Protein AF-A0A5K1DR55-F1 (afdb_monomer_lite)

Secondary structure (DSSP, 8-state):
--------TTEEEEEEEE---SSSSSPPEEEEEEE------GGG---------------------------S-----

InterPro domains:
  IPR000300 Inositol polyphosphate-related phosphatase [PF22669] (1-31)
  IPR036691 Endonuclease/exonuclease/phosphatase superfamily [G3DSA:3.60.10.10] (1-63)
  IPR036691 Endonuclease/exonuclease/phosphatase superfamily [SSF56219] (1-44)
  IPR045849 Inositol polyphosphate 5-phosphatase, plant [PTHR45666] (1-49)

Foldseek 3Di:
DDDDDDDDPQKAWPDKDWAPDPPDPDIDIDTDIGGDDDDDPCPPPPDDDDDDDPPPDPPPPPPPPPPPDDPPDPDDD

Structure (mmCIF, N/CA/C/O backbone):
data_AF-A0A5K1DR55-F1
#
_entry.id   AF-A0A5K1DR55-F1
#
loop_
_atom_site.group_PDB
_atom_site.id
_atom_site.type_symbol
_atom_site.label_atom_id
_atom_site.label_alt_id
_atom_site.label_comp_id
_atom_site.label_asym_id
_atom_site.label_entity_id
_atom_site.label_seq_id
_atom_site.pdbx_PDB_ins_code
_atom_site.Cartn_x
_atom_site.Cartn_y
_atom_site.Cartn_z
_atom_site.occupa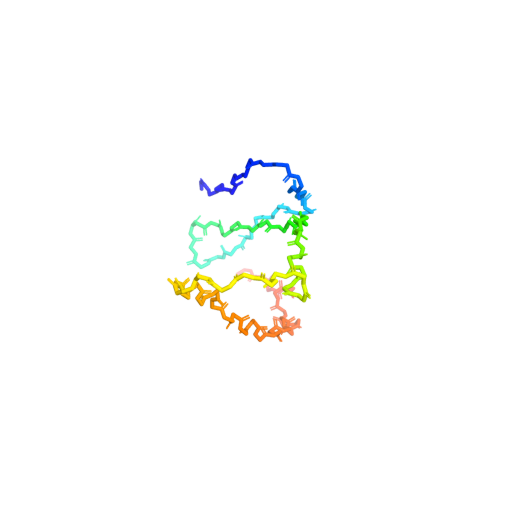ncy
_atom_site.B_iso_or_equiv
_atom_site.auth_seq_id
_atom_site.auth_comp_id
_atom_site.auth_asym_id
_atom_site.auth_atom_id
_atom_site.pdbx_PDB_model_num
ATOM 1 N N . CYS A 1 1 ? 2.557 -3.305 -14.784 1.00 84.69 1 CYS A N 1
ATOM 2 C CA . CYS A 1 1 ? 1.103 -3.012 -14.701 1.00 84.69 1 CYS A CA 1
ATOM 3 C C . CYS A 1 1 ? 0.553 -3.259 -13.296 1.00 84.69 1 CYS A C 1
ATOM 5 O O . CYS A 1 1 ? -0.649 -3.435 -13.106 1.00 84.69 1 CYS A O 1
ATOM 7 N N . ASP A 1 2 ? 1.430 -3.220 -12.302 1.00 89.81 2 ASP A N 1
ATOM 8 C CA . ASP A 1 2 ? 1.197 -3.872 -11.026 1.00 89.81 2 ASP A CA 1
ATOM 9 C C . ASP A 1 2 ? 0.673 -2.843 -10.026 1.00 89.81 2 ASP A C 1
ATOM 11 O O . ASP A 1 2 ? 1.199 -1.728 -9.903 1.00 89.81 2 ASP A O 1
ATOM 15 N N . ARG A 1 3 ? -0.454 -3.177 -9.392 1.00 93.69 3 ARG A N 1
ATOM 16 C CA . ARG A 1 3 ? -1.216 -2.271 -8.529 1.00 93.69 3 ARG A CA 1
ATOM 17 C C . ARG A 1 3 ? -1.607 -2.988 -7.250 1.00 93.69 3 ARG A C 1
ATOM 19 O O . ARG A 1 3 ? -2.105 -4.107 -7.305 1.00 93.69 3 ARG A O 1
ATOM 26 N N . ILE A 1 4 ? -1.437 -2.301 -6.127 1.00 94.88 4 ILE A N 1
ATOM 27 C CA . ILE A 1 4 ? -1.916 -2.740 -4.815 1.00 94.88 4 ILE A CA 1
ATOM 28 C C . ILE A 1 4 ? -3.087 -1.829 -4.445 1.00 94.88 4 ILE A C 1
ATOM 30 O O . ILE A 1 4 ? -2.936 -0.610 -4.427 1.00 94.88 4 ILE A O 1
ATOM 34 N N . LEU A 1 5 ? -4.258 -2.416 -4.201 1.00 96.00 5 LEU A N 1
ATOM 35 C CA . LEU A 1 5 ? -5.496 -1.709 -3.863 1.00 96.00 5 LEU A CA 1
ATOM 36 C C . LEU A 1 5 ? -5.995 -2.188 -2.497 1.00 96.00 5 LEU A C 1
ATOM 38 O O . LEU A 1 5 ? -5.879 -3.369 -2.179 1.00 96.00 5 LEU A O 1
ATOM 42 N N . TRP A 1 6 ? -6.588 -1.293 -1.709 1.00 95.00 6 TRP A N 1
ATOM 43 C CA . TRP A 1 6 ? -7.209 -1.622 -0.423 1.00 95.00 6 TRP A CA 1
ATOM 44 C C . TRP A 1 6 ? -8.472 -0.785 -0.207 1.00 95.00 6 TRP A C 1
ATOM 46 O O . TRP A 1 6 ? -8.633 0.304 -0.761 1.00 95.00 6 TRP A O 1
ATOM 56 N N . LYS A 1 7 ? -9.388 -1.308 0.610 1.00 94.19 7 LYS A N 1
ATOM 57 C CA . LYS A 1 7 ? -10.616 -0.633 1.037 1.00 94.19 7 LYS A CA 1
ATOM 58 C C . LYS A 1 7 ? -10.982 -1.132 2.429 1.00 94.19 7 LYS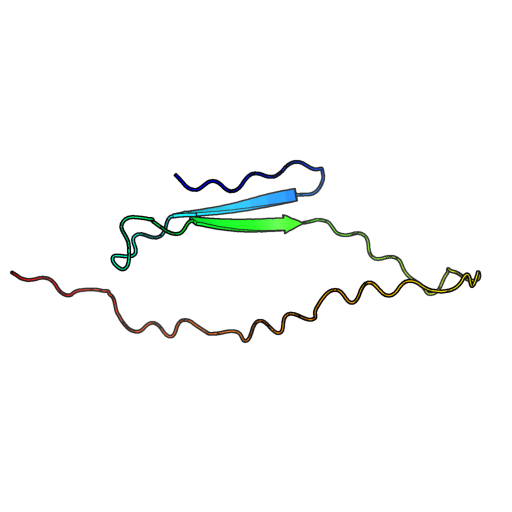 A C 1
ATOM 60 O O . LYS A 1 7 ? -11.042 -2.335 2.652 1.00 94.19 7 LYS A O 1
ATOM 65 N N . GLY A 1 8 ? -11.261 -0.219 3.347 1.00 92.62 8 GLY A N 1
ATOM 66 C CA . GLY A 1 8 ? -11.619 -0.553 4.723 1.00 92.62 8 GLY A CA 1
ATOM 67 C C . GLY A 1 8 ? -11.376 0.627 5.653 1.00 92.62 8 GLY A C 1
ATOM 68 O O . GLY A 1 8 ? -10.640 1.549 5.306 1.00 92.62 8 GLY A O 1
ATOM 69 N N . LYS A 1 9 ? -12.021 0.617 6.821 1.00 91.56 9 LYS A N 1
ATOM 70 C CA . LYS A 1 9 ? -11.739 1.591 7.885 1.00 91.56 9 LYS A CA 1
ATOM 71 C C . LYS A 1 9 ? -10.501 1.144 8.662 1.00 91.56 9 LYS A C 1
ATOM 73 O O . LYS A 1 9 ? -10.243 -0.051 8.751 1.00 91.56 9 LYS A O 1
ATOM 78 N N . GLY A 1 10 ? -9.746 2.100 9.200 1.00 92.06 10 GLY A N 1
ATOM 79 C CA . GLY A 1 10 ? -8.549 1.814 9.996 1.00 92.06 10 GLY A CA 1
ATOM 80 C C . GLY A 1 10 ? -7.341 1.323 9.191 1.00 92.06 10 GLY A C 1
ATOM 81 O O . GLY A 1 10 ? -6.378 0.877 9.800 1.00 92.06 10 GLY A O 1
ATOM 82 N N . ILE A 1 11 ? -7.368 1.400 7.852 1.00 95.50 11 ILE A N 1
ATOM 83 C CA . ILE A 1 11 ? -6.218 1.102 6.985 1.00 95.50 11 ILE A CA 1
ATOM 84 C C . ILE A 1 11 ? -5.645 2.422 6.468 1.00 95.50 11 ILE A C 1
ATOM 86 O O . ILE A 1 11 ? -6.303 3.133 5.705 1.00 95.50 11 ILE A O 1
ATOM 90 N N . HIS A 1 12 ? -4.408 2.728 6.846 1.00 95.25 12 HIS A N 1
ATOM 91 C CA . HIS A 1 12 ? -3.692 3.927 6.423 1.00 95.25 12 HIS A CA 1
ATOM 92 C C . HIS A 1 12 ? -2.440 3.535 5.644 1.00 95.25 12 HIS A C 1
ATOM 94 O O . HIS A 1 12 ? -1.548 2.884 6.180 1.00 95.25 12 HIS A O 1
ATOM 100 N N . GLN A 1 13 ? -2.357 3.935 4.378 1.00 96.19 13 GLN A N 1
ATOM 101 C CA . GLN A 1 13 ? -1.157 3.727 3.572 1.00 96.19 13 GLN A CA 1
ATOM 102 C C . GLN A 1 13 ? -0.052 4.686 4.029 1.00 96.19 13 GLN A C 1
ATOM 104 O O . GLN A 1 13 ? -0.235 5.900 4.011 1.00 96.19 13 GLN A O 1
ATOM 109 N N . ILE A 1 14 ? 1.094 4.129 4.413 1.00 96.88 14 ILE A N 1
ATOM 110 C CA . ILE A 1 14 ? 2.294 4.869 4.814 1.00 96.88 14 ILE A CA 1
ATOM 111 C C . ILE A 1 14 ? 3.176 5.141 3.593 1.00 96.88 14 ILE A C 1
ATOM 113 O O . ILE A 1 14 ? 3.666 6.252 3.414 1.00 96.88 14 ILE A O 1
ATOM 117 N N . SER A 1 15 ? 3.381 4.141 2.735 1.00 95.25 15 SER A N 1
ATOM 118 C CA . SER A 1 15 ? 4.199 4.296 1.530 1.00 95.25 15 SER A CA 1
ATOM 119 C C . SER A 1 15 ? 3.701 3.407 0.398 1.00 95.25 15 SER A C 1
ATOM 121 O O . SER A 1 15 ? 3.023 2.407 0.624 1.00 95.25 15 SER A O 1
ATOM 123 N N . TYR A 1 16 ? 4.004 3.808 -0.834 1.00 96.19 16 TYR A N 1
ATOM 124 C CA . TYR A 1 16 ? 3.769 3.027 -2.045 1.00 96.19 16 TYR A CA 1
ATOM 125 C C . TYR A 1 16 ? 4.924 3.291 -2.998 1.00 96.19 16 TYR A C 1
ATOM 127 O O . TYR A 1 16 ? 5.159 4.435 -3.387 1.00 96.19 16 TYR A O 1
ATOM 135 N N . GLY A 1 17 ? 5.666 2.242 -3.330 1.00 93.12 17 GLY A N 1
ATOM 136 C CA . GLY A 1 17 ? 6.908 2.322 -4.081 1.00 93.12 17 GLY A CA 1
ATOM 137 C C . GLY A 1 17 ? 6.923 1.357 -5.254 1.00 93.12 17 GLY A C 1
ATOM 138 O O . GLY A 1 17 ? 6.279 0.308 -5.234 1.00 93.12 17 GLY A O 1
ATOM 139 N N . ARG A 1 18 ? 7.677 1.724 -6.287 1.00 92.31 18 ARG A N 1
ATOM 140 C CA . ARG A 1 18 ? 8.014 0.846 -7.408 1.00 92.31 18 ARG A CA 1
ATOM 141 C C . ARG A 1 18 ? 9.527 0.707 -7.462 1.00 92.31 18 ARG A C 1
ATOM 143 O O . ARG A 1 18 ? 10.230 1.705 -7.331 1.00 92.31 18 ARG A O 1
ATOM 150 N N . TRP A 1 19 ? 10.010 -0.515 -7.636 1.00 89.50 19 TRP A N 1
ATOM 151 C CA . TRP A 1 19 ? 11.433 -0.825 -7.673 1.00 89.50 19 TRP A CA 1
ATOM 152 C C . TRP A 1 19 ? 11.905 -1.061 -9.102 1.00 89.50 19 TRP A C 1
ATOM 154 O O . TRP A 1 19 ? 11.381 -1.912 -9.817 1.00 89.50 19 TRP A O 1
ATOM 164 N N . GLU A 1 20 ? 12.953 -0.342 -9.494 1.00 85.00 20 GLU A N 1
ATOM 165 C CA . GLU A 1 20 ? 13.578 -0.431 -10.815 1.00 85.00 20 GLU A CA 1
ATOM 166 C C . GLU A 1 20 ? 14.582 -1.595 -10.883 1.00 85.00 20 GLU A C 1
ATOM 168 O O . GLU A 1 20 ? 15.782 -1.407 -11.083 1.00 85.00 20 GLU A O 1
ATOM 173 N N . SER A 1 21 ? 14.097 -2.822 -10.673 1.00 84.31 21 SER A N 1
ATOM 174 C CA . SER A 1 21 ? 14.908 -4.027 -10.881 1.00 84.31 21 SER A CA 1
ATOM 175 C C . SER A 1 21 ? 15.115 -4.294 -12.373 1.00 84.31 21 SER A C 1
ATOM 177 O O . SER A 1 21 ? 14.187 -4.161 -13.170 1.00 84.31 21 SER A O 1
ATOM 179 N N . LYS A 1 22 ? 16.329 -4.718 -12.746 1.00 83.31 22 LYS A N 1
ATOM 180 C CA . LYS A 1 22 ? 16.695 -5.105 -14.122 1.00 83.31 22 LYS A CA 1
ATOM 181 C C . LYS A 1 22 ? 16.513 -6.600 -14.408 1.00 83.31 22 LYS A C 1
ATOM 183 O O . LYS A 1 22 ? 16.848 -7.045 -15.499 1.00 83.31 22 LYS A O 1
ATOM 188 N N . PHE A 1 23 ? 16.020 -7.374 -13.441 1.00 82.88 23 PHE A N 1
ATOM 189 C CA . PHE A 1 23 ? 15.898 -8.831 -13.573 1.00 82.88 23 PHE A CA 1
ATOM 190 C C . PHE A 1 23 ? 14.746 -9.255 -14.503 1.00 82.88 23 PHE A C 1
ATOM 192 O O . PHE A 1 23 ? 14.777 -10.333 -15.083 1.00 82.88 23 PHE A O 1
ATOM 199 N N . SER A 1 24 ? 13.738 -8.395 -14.659 1.00 83.56 24 SER A N 1
ATOM 200 C CA . SER A 1 24 ? 12.618 -8.545 -15.589 1.00 83.56 24 SER A CA 1
ATOM 201 C C . SER A 1 24 ? 12.145 -7.152 -16.029 1.00 83.56 24 SER A C 1
ATOM 203 O O . SER A 1 24 ? 12.418 -6.133 -15.387 1.00 83.56 24 SER A O 1
ATOM 205 N N . ASP A 1 25 ? 11.459 -7.102 -17.160 1.00 84.94 25 ASP A N 1
ATOM 206 C CA . ASP A 1 25 ? 10.656 -5.981 -17.649 1.00 84.94 25 ASP A CA 1
ATOM 207 C C . ASP A 1 25 ? 9.486 -5.619 -16.715 1.00 84.94 25 ASP A C 1
ATOM 209 O O . ASP A 1 25 ? 9.029 -4.473 -16.706 1.00 84.94 25 ASP A O 1
ATOM 213 N N . HIS A 1 26 ? 9.049 -6.554 -15.869 1.00 88.69 26 HIS A N 1
ATOM 214 C CA . HIS A 1 26 ? 8.134 -6.271 -14.773 1.00 88.69 26 HIS A CA 1
ATOM 215 C C . HIS A 1 26 ? 8.880 -5.666 -13.579 1.00 88.69 26 HIS A C 1
ATOM 217 O O . HIS A 1 26 ? 9.821 -6.239 -13.027 1.00 88.69 26 HIS A O 1
ATOM 223 N N . ARG A 1 27 ? 8.425 -4.481 -13.157 1.00 87.56 27 ARG A N 1
ATOM 224 C CA . ARG A 1 27 ? 8.966 -3.762 -12.001 1.00 87.56 27 ARG A CA 1
ATOM 225 C C . ARG A 1 27 ? 8.182 -4.117 -10.737 1.00 87.56 27 ARG A C 1
ATOM 227 O O . ARG A 1 27 ? 6.971 -3.888 -10.718 1.00 87.56 27 ARG A O 1
ATOM 234 N N . PRO A 1 28 ? 8.829 -4.642 -9.681 1.00 92.31 28 PRO A N 1
ATOM 235 C CA . PRO A 1 28 ? 8.140 -4.940 -8.433 1.00 92.31 28 PRO A CA 1
ATOM 236 C C . PRO A 1 28 ? 7.546 -3.679 -7.795 1.00 92.31 28 PRO A C 1
ATOM 238 O O . PRO A 1 28 ? 8.114 -2.589 -7.872 1.00 92.31 28 PRO A O 1
ATOM 241 N N . VAL A 1 29 ? 6.396 -3.840 -7.144 1.00 94.75 29 VAL A N 1
ATOM 242 C CA . VAL A 1 29 ? 5.661 -2.767 -6.463 1.00 94.75 29 VAL A CA 1
ATOM 243 C C . VAL A 1 29 ? 5.407 -3.191 -5.023 1.00 94.75 29 VAL A C 1
ATOM 245 O O . VAL A 1 29 ? 5.041 -4.338 -4.776 1.00 94.75 29 VAL A O 1
ATOM 248 N N . SER A 1 30 ? 5.597 -2.276 -4.078 1.00 94.81 30 SER A N 1
ATOM 249 C CA . SER A 1 30 ? 5.371 -2.508 -2.651 1.00 94.81 30 SER A CA 1
ATOM 250 C C . SER A 1 30 ? 4.555 -1.375 -2.038 1.00 94.81 30 SER A C 1
ATOM 252 O O . SER A 1 30 ? 4.556 -0.245 -2.529 1.00 94.81 30 SER A O 1
ATOM 254 N N . ALA A 1 31 ? 3.841 -1.676 -0.957 1.00 95.81 31 ALA A N 1
ATOM 255 C CA . ALA A 1 31 ? 3.118 -0.683 -0.180 1.00 95.81 31 ALA A CA 1
ATOM 256 C C . ALA A 1 31 ? 3.165 -1.048 1.305 1.00 95.81 31 ALA A C 1
ATOM 258 O O . ALA A 1 31 ? 3.039 -2.219 1.661 1.00 95.81 31 ALA A O 1
ATOM 259 N N . LEU A 1 32 ? 3.357 -0.044 2.158 1.00 96.81 32 LEU A N 1
ATOM 260 C CA . LEU A 1 32 ? 3.363 -0.186 3.611 1.00 96.81 32 LEU A CA 1
ATOM 261 C C . LEU A 1 32 ? 2.075 0.406 4.179 1.00 96.81 32 LEU A C 1
ATOM 263 O O . LEU A 1 32 ? 1.682 1.505 3.788 1.00 96.81 32 LEU A O 1
ATOM 267 N N . PHE A 1 33 ? 1.451 -0.288 5.130 1.00 97.06 33 PHE A N 1
ATOM 268 C CA . PHE A 1 33 ? 0.197 0.132 5.753 1.00 97.06 33 PHE A CA 1
ATOM 269 C C . PHE A 1 33 ? 0.294 0.093 7.277 1.00 97.06 33 PHE A C 1
ATOM 271 O O . PHE A 1 33 ? 0.841 -0.849 7.843 1.00 97.06 33 PHE A O 1
ATOM 278 N N . SER A 1 34 ? -0.297 1.089 7.930 1.00 94.56 34 SER A N 1
ATOM 279 C CA . SER A 1 34 ? -0.719 1.001 9.326 1.00 94.56 34 SER A CA 1
ATOM 280 C C . SER A 1 34 ? -2.158 0.495 9.362 1.00 94.56 34 SER A C 1
ATOM 282 O O . SER A 1 34 ? -3.011 1.018 8.638 1.00 94.56 34 SER A O 1
ATOM 284 N N . VAL A 1 35 ? -2.425 -0.524 10.178 1.00 94.94 35 VAL A N 1
ATOM 285 C CA . VAL A 1 35 ? -3.757 -1.123 10.315 1.00 94.94 35 VAL A CA 1
ATOM 286 C C . VAL A 1 35 ? -4.160 -1.131 11.780 1.00 94.94 35 VAL A C 1
ATOM 288 O O . VAL A 1 35 ? -3.448 -1.671 12.625 1.00 94.94 35 VAL A O 1
ATOM 291 N N . GLN A 1 36 ? -5.316 -0.545 12.078 1.00 92.44 36 GLN A N 1
ATOM 292 C CA . GLN A 1 36 ? -5.920 -0.630 13.400 1.00 92.44 36 GLN A CA 1
ATOM 293 C C . GLN A 1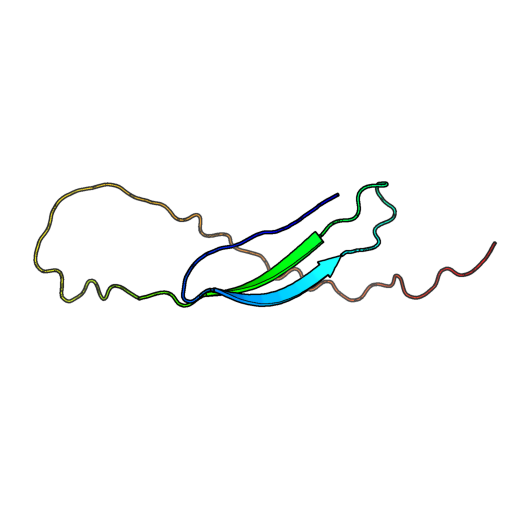 36 ? -6.495 -2.038 13.606 1.00 92.44 36 GLN A C 1
ATOM 295 O O . GLN A 1 36 ? -7.343 -2.482 12.832 1.00 92.44 36 GLN A O 1
ATOM 300 N N . ALA A 1 37 ? -6.028 -2.733 14.644 1.00 86.50 37 ALA A N 1
ATOM 301 C CA . ALA A 1 37 ? -6.499 -4.062 15.016 1.00 86.50 37 ALA A CA 1
ATOM 302 C C . ALA A 1 37 ? -7.026 -4.047 16.454 1.00 86.50 37 ALA A C 1
ATOM 304 O O . ALA A 1 37 ? -6.314 -3.649 17.377 1.00 86.50 37 ALA A O 1
ATOM 305 N N . ASP A 1 38 ? -8.260 -4.509 16.640 1.00 85.88 38 ASP A N 1
ATOM 306 C CA . ASP A 1 38 ? -8.833 -4.687 17.969 1.00 85.88 38 ASP A CA 1
ATOM 307 C C . ASP A 1 38 ? -8.305 -5.986 18.586 1.00 85.88 38 ASP A C 1
ATOM 309 O O . ASP A 1 38 ? -8.429 -7.074 18.014 1.00 85.88 38 ASP A O 1
ATOM 313 N N . THR A 1 39 ? -7.722 -5.896 19.779 1.00 79.75 39 THR A N 1
ATOM 314 C CA . THR A 1 39 ? -7.318 -7.072 20.549 1.00 79.75 39 THR A CA 1
ATOM 315 C C . THR A 1 39 ? -8.501 -7.577 21.369 1.00 79.75 39 THR A C 1
ATOM 317 O O . THR A 1 39 ? -8.981 -6.931 22.301 1.00 79.75 39 THR A O 1
ATOM 320 N N . ILE A 1 40 ? -8.990 -8.775 21.045 1.00 78.12 40 ILE A N 1
ATOM 321 C CA . ILE A 1 40 ? -10.004 -9.440 21.866 1.00 78.12 40 ILE A CA 1
ATOM 322 C C . ILE A 1 40 ? -9.308 -9.971 23.124 1.00 78.12 40 ILE A C 1
ATOM 324 O O . ILE A 1 40 ? -8.634 -11.003 23.087 1.00 78.12 40 ILE A O 1
ATOM 328 N N . ASN A 1 41 ? -9.477 -9.278 24.252 1.00 71.12 41 ASN A N 1
ATOM 329 C CA . ASN A 1 41 ? -9.064 -9.780 25.561 1.00 71.12 41 ASN A CA 1
ATOM 330 C C . ASN A 1 41 ? -9.873 -11.041 25.906 1.00 71.12 41 ASN A C 1
ATOM 332 O O . ASN A 1 41 ? -11.020 -10.973 26.349 1.00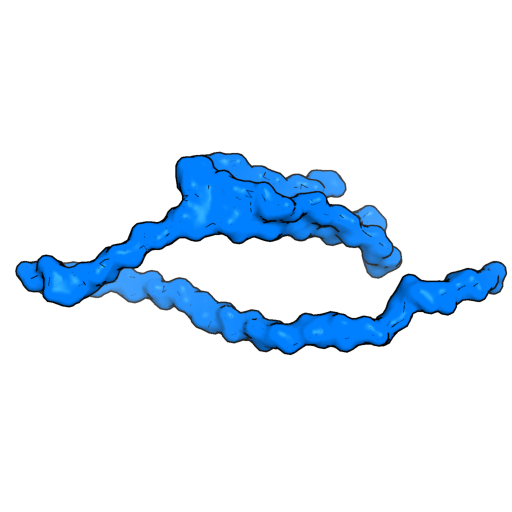 71.12 41 ASN A O 1
ATOM 336 N N . ARG A 1 42 ? -9.262 -12.214 25.702 1.00 63.50 42 ARG A N 1
ATOM 337 C CA . ARG A 1 42 ? -9.870 -13.526 25.986 1.00 63.50 42 ARG A CA 1
ATOM 338 C C . ARG A 1 42 ? -10.172 -13.758 27.471 1.00 63.50 42 ARG A C 1
ATOM 340 O O . ARG A 1 42 ? -10.949 -14.648 27.785 1.00 63.50 42 ARG A O 1
ATOM 347 N N . THR A 1 43 ? -9.629 -12.944 28.375 1.00 60.72 43 THR A N 1
ATOM 348 C CA . THR A 1 43 ? -9.816 -13.072 29.831 1.00 60.72 43 THR A CA 1
ATOM 349 C C . THR A 1 43 ? -11.214 -12.687 30.328 1.00 60.72 43 THR A C 1
ATOM 351 O O . THR A 1 43 ? -11.498 -12.869 31.506 1.00 60.72 43 THR A O 1
ATOM 354 N N . ARG A 1 44 ? -12.113 -12.199 29.457 1.00 56.16 44 ARG A N 1
ATOM 355 C CA . ARG A 1 44 ? -13.534 -11.957 29.787 1.00 56.16 44 ARG A CA 1
ATOM 356 C C . ARG A 1 44 ? -14.513 -12.851 29.011 1.00 56.16 44 ARG A C 1
ATOM 358 O O . ARG A 1 44 ? -15.724 -12.681 29.127 1.00 56.16 44 ARG A O 1
ATOM 365 N N . LEU A 1 45 ? -14.019 -13.808 28.224 1.00 56.22 45 LEU A N 1
ATOM 366 C CA . LEU A 1 45 ? -14.861 -14.769 27.504 1.00 56.22 45 LEU A CA 1
ATOM 367 C C . LEU A 1 45 ? -15.020 -16.055 28.321 1.00 56.22 45 LEU A C 1
ATOM 369 O O . LEU A 1 45 ? -14.578 -17.130 27.934 1.00 56.22 45 LEU A O 1
ATOM 373 N N . GLU A 1 46 ? -15.711 -15.936 29.450 1.00 52.97 46 GLU A N 1
ATOM 374 C CA . GLU A 1 46 ? -16.317 -17.057 30.178 1.00 52.97 46 GLU A CA 1
ATOM 375 C C . GLU A 1 46 ? -17.509 -17.613 29.373 1.00 52.97 46 GLU A C 1
ATOM 377 O O . GLU A 1 46 ? -18.647 -17.477 29.808 1.00 52.97 46 GLU A O 1
ATOM 382 N N . LYS A 1 47 ? -17.281 -18.166 28.168 1.00 48.88 47 LYS A N 1
ATOM 383 C CA . LYS A 1 47 ? -18.189 -19.105 27.465 1.00 48.88 47 LYS A CA 1
ATOM 384 C C . LYS A 1 47 ? -17.381 -19.972 26.484 1.00 48.88 47 LYS A C 1
ATOM 386 O O . LYS A 1 47 ? -16.925 -19.448 25.466 1.00 48.88 47 LYS A O 1
ATOM 391 N N . PRO A 1 48 ? -17.214 -21.284 26.728 1.00 51.09 48 PRO A N 1
ATOM 392 C CA . PRO A 1 48 ? -16.545 -22.170 25.790 1.00 51.09 48 PRO A CA 1
ATOM 393 C C . PRO A 1 48 ? -17.535 -22.639 24.716 1.00 51.09 48 PRO A C 1
ATOM 395 O O . PRO A 1 48 ? -18.520 -23.308 25.015 1.00 51.09 48 PRO A O 1
ATOM 398 N N . CYS 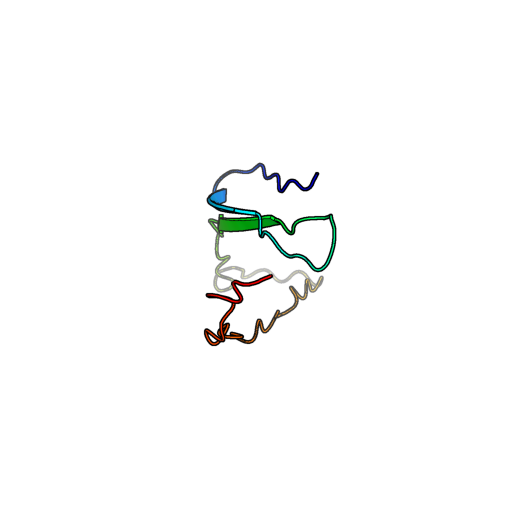A 1 49 ? -17.250 -22.346 23.449 1.00 40.94 49 CYS A N 1
ATOM 399 C CA . CYS A 1 49 ? -17.732 -23.164 22.335 1.00 40.94 49 CYS A CA 1
ATOM 400 C C . CYS A 1 49 ? -16.627 -23.323 21.275 1.00 40.94 49 CYS A C 1
ATOM 402 O O . CYS A 1 49 ? -16.407 -22.490 20.407 1.00 40.94 49 CYS A O 1
ATOM 404 N N . ILE A 1 50 ? -15.846 -24.381 21.488 1.00 51.44 50 ILE A N 1
ATOM 405 C CA . ILE A 1 50 ? -15.400 -25.399 20.524 1.00 51.44 50 ILE A CA 1
ATOM 406 C C . ILE A 1 50 ? -15.128 -24.935 19.072 1.00 51.44 50 ILE A C 1
ATOM 408 O O . ILE A 1 50 ? -16.007 -24.902 18.222 1.00 51.44 50 ILE A O 1
ATOM 412 N N . THR A 1 51 ? -13.827 -24.743 18.827 1.00 45.31 51 THR A N 1
ATOM 413 C CA . THR A 1 51 ? -13.041 -25.289 17.700 1.00 45.31 51 THR A CA 1
ATOM 414 C C . THR A 1 51 ? -13.192 -24.694 16.298 1.00 45.31 51 THR A C 1
ATOM 416 O O . THR A 1 51 ? -14.114 -24.988 15.548 1.00 45.31 51 THR A O 1
ATOM 419 N N . GLY A 1 52 ? -12.122 -24.010 15.881 1.00 42.00 52 GLY A N 1
ATOM 420 C CA . GLY A 1 52 ? -11.778 -23.748 14.486 1.00 42.00 52 GLY A CA 1
ATOM 421 C C . GLY A 1 52 ? -10.491 -22.930 14.393 1.00 42.00 52 GLY A C 1
ATOM 422 O O . GLY A 1 52 ? -10.537 -21.722 14.200 1.00 42.00 52 GLY A O 1
ATOM 423 N N . ASN A 1 53 ? -9.344 -23.575 14.613 1.00 51.72 53 ASN A N 1
ATOM 424 C CA . ASN A 1 53 ? -8.011 -22.968 14.588 1.00 51.72 53 ASN A CA 1
ATOM 425 C C . ASN A 1 53 ? -7.737 -22.228 13.266 1.00 51.72 53 ASN A C 1
ATOM 427 O O . ASN A 1 53 ? -7.418 -22.863 12.264 1.00 51.72 53 ASN A O 1
ATOM 431 N N . VAL A 1 54 ? -7.747 -20.894 13.270 1.00 49.38 54 VAL A N 1
ATOM 432 C CA . VAL A 1 54 ? -6.976 -20.141 12.274 1.00 49.38 54 VAL A CA 1
ATOM 433 C C . VAL A 1 54 ? -5.573 -20.011 12.841 1.00 49.38 54 VAL A C 1
ATOM 435 O O . VAL A 1 54 ? -5.277 -19.113 13.629 1.00 49.38 54 VAL A O 1
ATOM 438 N N . ALA A 1 55 ? -4.709 -20.954 12.471 1.00 51.16 55 ALA A N 1
ATOM 439 C CA . ALA A 1 55 ? -3.279 -20.716 12.516 1.00 51.16 55 ALA A CA 1
ATOM 440 C C . ALA A 1 55 ? -2.996 -19.580 11.524 1.00 51.16 55 ALA A C 1
ATOM 442 O O . ALA A 1 55 ? -2.808 -19.808 10.331 1.00 51.16 55 ALA A O 1
ATOM 443 N N . CYS A 1 56 ? -3.032 -18.336 12.004 1.00 47.78 56 CYS A N 1
ATOM 444 C CA . CYS A 1 56 ? -2.377 -17.248 11.301 1.00 47.78 56 CYS A CA 1
ATOM 445 C C . CYS A 1 56 ? -0.897 -17.607 11.336 1.00 47.78 56 CYS A C 1
ATOM 447 O O . CYS A 1 56 ? -0.294 -17.598 12.411 1.00 47.78 56 CYS A O 1
ATOM 449 N N . GLY A 1 57 ? -0.369 -18.040 10.189 1.00 43.56 57 GLY A N 1
ATOM 450 C CA . GLY A 1 57 ? 1.024 -18.425 10.042 1.00 43.56 57 GLY A CA 1
ATOM 451 C C . GLY A 1 57 ? 1.896 -17.387 10.728 1.00 43.56 57 GLY A C 1
ATOM 452 O O . GLY A 1 57 ? 1.805 -16.193 10.443 1.00 43.56 57 GLY A O 1
ATOM 453 N N . ARG A 1 58 ? 2.687 -17.845 11.695 1.00 43.34 58 ARG A N 1
ATOM 454 C CA . ARG A 1 58 ? 3.739 -17.044 12.297 1.00 43.34 58 ARG A CA 1
ATOM 455 C C . ARG A 1 58 ? 4.784 -16.896 11.198 1.00 43.34 58 ARG A C 1
ATOM 457 O O . ARG A 1 58 ? 5.595 -17.791 10.991 1.00 43.34 58 ARG A O 1
ATOM 464 N N . VAL A 1 59 ? 4.660 -15.840 10.400 1.00 46.47 59 VAL A N 1
ATOM 465 C CA . VAL A 1 59 ? 5.706 -15.468 9.457 1.00 46.47 59 VAL A CA 1
ATOM 466 C C . VAL A 1 59 ? 6.801 -14.874 10.325 1.00 46.47 59 VAL A C 1
ATOM 468 O O . VAL A 1 59 ? 6.730 -13.714 10.725 1.00 46.47 59 VAL A O 1
ATOM 471 N N . GLU A 1 60 ? 7.766 -15.709 10.694 1.00 39.94 60 GLU A N 1
ATOM 472 C CA . GLU A 1 60 ? 9.086 -15.242 11.097 1.00 39.94 60 GLU A CA 1
ATOM 473 C C . GLU A 1 60 ? 9.661 -14.572 9.844 1.00 39.94 60 GLU A C 1
ATOM 475 O O . GLU A 1 60 ? 10.258 -15.215 8.986 1.00 39.94 60 GLU A O 1
ATOM 480 N N . ALA A 1 61 ? 9.362 -13.286 9.661 1.00 46.06 61 ALA A N 1
ATOM 481 C CA . ALA A 1 61 ? 10.157 -12.466 8.774 1.00 46.06 61 ALA A CA 1
ATOM 482 C C . ALA A 1 61 ? 11.467 -12.266 9.525 1.00 46.06 61 ALA A C 1
ATOM 484 O O . ALA A 1 61 ? 11.566 -11.405 10.399 1.00 46.06 61 ALA A O 1
ATOM 485 N N . GLU A 1 62 ? 12.438 -13.132 9.252 1.00 51.22 62 GLU A N 1
ATOM 486 C CA . GLU A 1 62 ? 13.818 -12.816 9.569 1.00 51.22 62 GLU A CA 1
ATOM 487 C C . GLU A 1 62 ? 14.095 -11.412 9.020 1.00 51.22 62 GLU A C 1
ATOM 489 O O . GLU A 1 62 ? 13.813 -11.112 7.856 1.00 51.22 62 GLU A O 1
ATOM 494 N N . GLU A 1 63 ? 14.539 -10.514 9.901 1.00 45.16 63 GLU A N 1
ATOM 495 C CA . GLU A 1 63 ? 15.008 -9.188 9.532 1.00 45.16 63 GLU A CA 1
ATOM 496 C C . GLU A 1 63 ? 16.266 -9.391 8.695 1.00 45.16 63 GLU A C 1
ATOM 498 O O . GLU A 1 63 ? 17.397 -9.347 9.179 1.00 45.16 63 GLU A O 1
ATOM 503 N N . LEU A 1 64 ? 16.069 -9.663 7.409 1.00 41.97 64 LEU A N 1
ATOM 504 C CA . LEU A 1 64 ? 17.120 -9.553 6.429 1.00 41.97 64 LEU A CA 1
ATOM 505 C C . LEU A 1 64 ? 17.306 -8.053 6.249 1.00 41.97 64 LEU A C 1
ATOM 507 O O . LEU A 1 64 ? 16.745 -7.430 5.346 1.00 41.97 64 LEU A O 1
ATOM 511 N N . LEU A 1 65 ? 18.059 -7.464 7.186 1.00 42.50 65 LEU A N 1
ATOM 512 C CA . LEU A 1 65 ? 18.819 -6.252 6.954 1.00 42.50 65 LEU A CA 1
ATOM 513 C C . LEU A 1 65 ? 19.383 -6.428 5.547 1.00 42.50 65 LEU A C 1
ATOM 515 O O . LEU A 1 65 ? 20.276 -7.253 5.330 1.00 42.50 65 LEU A O 1
ATOM 519 N N . MET A 1 66 ? 18.824 -5.698 4.578 1.00 40.84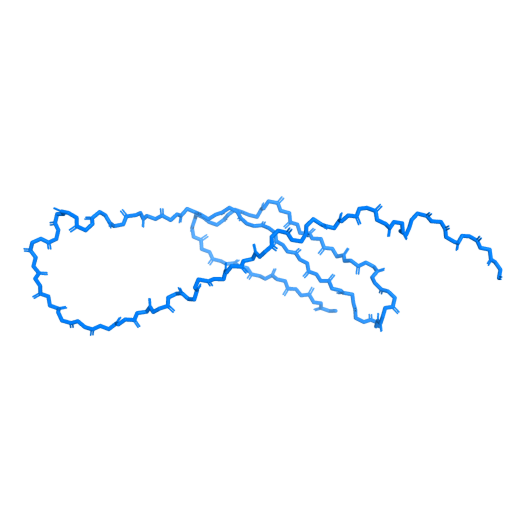 66 MET A N 1
ATOM 520 C CA . MET A 1 66 ? 19.517 -5.413 3.334 1.00 40.84 66 MET A CA 1
ATOM 521 C C . MET A 1 66 ? 20.758 -4.661 3.781 1.00 40.84 66 MET A C 1
ATOM 523 O O . MET A 1 66 ? 20.768 -3.436 3.907 1.00 40.84 66 MET A O 1
ATOM 527 N N . ARG A 1 67 ? 21.789 -5.434 4.126 1.00 40.59 67 ARG A N 1
ATOM 528 C CA . ARG A 1 67 ? 23.135 -4.949 4.310 1.00 40.59 67 ARG A CA 1
ATOM 529 C C . ARG A 1 67 ? 23.402 -4.212 3.017 1.00 40.59 67 ARG A C 1
ATOM 531 O O . ARG A 1 67 ? 23.247 -4.770 1.932 1.00 40.59 67 ARG A O 1
ATOM 538 N N . SER A 1 68 ? 23.633 -2.920 3.160 1.00 44.78 68 SER A N 1
ATOM 539 C CA . SER A 1 68 ? 23.888 -1.980 2.090 1.00 44.78 68 SER A CA 1
ATOM 540 C C . SER A 1 68 ? 25.128 -2.423 1.317 1.00 44.78 68 SER A C 1
ATOM 542 O O . SER A 1 68 ? 26.221 -1.913 1.537 1.00 44.78 68 SER A O 1
ATOM 544 N N . GLU A 1 69 ? 24.980 -3.390 0.426 1.00 44.47 69 GLU A N 1
ATOM 545 C CA . GLU A 1 69 ? 25.999 -3.777 -0.534 1.00 44.47 69 GLU A CA 1
ATOM 546 C C . GLU A 1 69 ? 25.493 -3.354 -1.908 1.00 44.47 69 GLU A C 1
ATOM 548 O O . GLU A 1 69 ? 24.875 -4.088 -2.666 1.00 44.47 69 GLU A O 1
ATOM 553 N N . SER A 1 70 ? 25.717 -2.059 -2.134 1.00 47.22 70 SER A N 1
ATOM 554 C CA . SER A 1 70 ? 26.079 -1.449 -3.407 1.00 47.22 70 SER A CA 1
ATOM 555 C C . SER A 1 70 ? 25.307 -1.900 -4.654 1.00 47.22 70 SER A C 1
ATOM 557 O O . SER A 1 70 ? 25.704 -2.794 -5.392 1.00 47.22 70 SER A O 1
ATOM 559 N N . CYS A 1 71 ? 24.293 -1.117 -5.012 1.00 41.06 71 CYS A N 1
ATOM 560 C CA . CYS A 1 71 ? 24.127 -0.716 -6.412 1.00 41.06 71 CYS A CA 1
ATOM 561 C C . CYS A 1 71 ? 24.199 0.812 -6.528 1.00 41.06 71 CYS A C 1
ATOM 563 O O . CYS A 1 71 ? 23.469 1.440 -7.288 1.00 41.06 71 CYS A O 1
ATOM 565 N N . MET A 1 72 ? 25.103 1.425 -5.762 1.00 45.75 72 MET A N 1
ATOM 566 C CA . MET A 1 72 ? 25.611 2.752 -6.086 1.00 45.75 72 MET A CA 1
ATOM 567 C C . MET A 1 72 ? 26.820 2.547 -7.000 1.00 45.75 72 MET A C 1
ATOM 569 O O . MET A 1 72 ? 27.930 2.323 -6.537 1.00 45.75 72 MET A O 1
ATOM 573 N N . GLY A 1 73 ? 26.581 2.612 -8.309 1.00 45.38 73 GLY A N 1
ATOM 574 C CA . GLY A 1 73 ? 27.629 2.882 -9.291 1.00 45.38 73 GLY A CA 1
ATOM 575 C C . GLY A 1 73 ? 28.353 1.671 -9.878 1.00 45.38 73 GLY A C 1
ATOM 576 O O . GLY A 1 73 ? 29.475 1.367 -9.503 1.00 45.38 73 GLY A O 1
ATOM 577 N N . MET A 1 74 ? 27.803 1.119 -10.958 1.00 40.19 74 MET A N 1
ATOM 578 C CA . MET A 1 74 ? 28.636 0.776 -12.115 1.00 40.19 74 MET A CA 1
ATOM 579 C C . MET A 1 74 ? 28.159 1.613 -13.296 1.00 40.19 74 MET A C 1
ATOM 581 O O . MET A 1 74 ? 27.383 1.199 -14.152 1.00 40.19 74 MET A O 1
ATOM 585 N N . SER A 1 75 ? 28.612 2.864 -13.272 1.00 40.53 75 SER A N 1
ATOM 586 C CA . SER A 1 75 ? 28.893 3.622 -14.478 1.00 40.53 75 SER A CA 1
ATOM 587 C C . SER A 1 75 ? 30.033 2.936 -15.229 1.00 40.53 75 SER A C 1
ATOM 589 O O . SER A 1 75 ? 31.124 2.816 -14.667 1.00 40.53 75 SER A O 1
ATOM 591 N N . ARG A 1 76 ? 29.789 2.565 -16.484 1.00 43.34 76 ARG A N 1
ATOM 592 C CA . ARG A 1 76 ? 30.592 2.857 -17.688 1.00 43.34 76 ARG A CA 1
ATOM 593 C C . ARG A 1 76 ? 30.327 1.769 -18.734 1.00 43.34 76 ARG A C 1
ATOM 595 O O . ARG A 1 76 ? 30.332 0.598 -18.387 1.00 43.34 76 ARG A O 1
ATOM 602 N N . CYS A 1 77 ? 30.068 2.271 -19.942 1.00 40.62 77 CYS A N 1
ATOM 603 C CA . CYS A 1 77 ? 30.247 1.706 -21.280 1.00 40.62 77 CYS A CA 1
ATOM 604 C C . CYS A 1 77 ? 30.233 0.183 -21.432 1.00 40.62 77 CYS A C 1
ATOM 606 O O . CYS A 1 77 ? 31.199 -0.460 -20.974 1.00 40.62 77 CYS A O 1
#

Radius of gyration: 20.6 Å; chains: 1; bounding box: 49×30×52 Å

Sequence (77 aa):
CDRILWKGKGIHQISYGRWESKFSDHRPVSALFSVQADTINRTRLEKPCITGNVACGRVEAEELLMRSESCMGMSRC

Organism: NCBI:txid210225

pLDDT: mean 70.05, std 22.59, range [39.94, 97.06]